Protein AF-A0A520J2P2-F1 (afdb_monomer)

Foldseek 3Di:
DDVVVVVVVVVVVLVVVLVVQLQDDPDGQDPVNCPPPHPVVVCSVPPRVVVSVVVVVVVVVQVVQLVVQCVVVVPNPDGPVVVVPVVVVVVVVVVCVVVVVPDDPPPD

Sequence (108 aa):
MTRTLKLTALVVLVVVLFGLSLGCGKVWVPLDAWFSGDPRWWIILELRLPRAVLGLALGATLGLSGAVLQGYLRNPLADPAVVGVSSVAALAAVAAIVFGLGSGPAIF

Solvent-accessible surface area (backbone atoms only — not comparable to full-atom values): 6339 Å² total; per-residue (Å²): 142,49,75,65,58,56,51,51,52,51,52,51,48,52,54,51,52,51,55,45,55,58,37,58,60,101,62,77,58,58,77,69,44,71,75,67,80,42,78,70,42,53,51,39,64,74,53,32,47,56,50,52,52,50,51,52,53,52,51,51,51,53,52,50,46,26,54,51,44,19,62,73,70,70,32,92,84,45,49,60,62,78,78,42,53,58,60,52,51,49,50,51,52,52,49,32,62,76,72,48,74,72,72,61,88,73,90,118

Mean predicted aligned error: 7.49 Å

Secondary structure (DSSP, 8-state):
--HHHHHHHHHHHHHHHHHHHHH-SSS---GGGGTTT-THHHHIIIIIHHHHHHHHHHHHHHHHHHHHHHHHHT-TT--GGGGTHHHHHHHHHHHHHHTTTT------

pLDDT: mean 86.11, std 11.45, range [45.19, 96.62]

Structure (mmCIF, N/CA/C/O backbone):
data_AF-A0A520J2P2-F1
#
_entry.id   AF-A0A520J2P2-F1
#
loop_
_atom_site.group_PDB
_atom_site.id
_atom_site.type_symbol
_atom_site.label_atom_id
_atom_site.label_alt_id
_atom_site.label_comp_id
_atom_site.label_asym_id
_atom_site.label_entity_id
_atom_site.label_seq_id
_atom_site.pdbx_PDB_ins_code
_atom_site.Cartn_x
_atom_site.Cartn_y
_atom_site.Cartn_z
_atom_site.occupancy
_atom_site.B_iso_or_equiv
_atom_site.auth_seq_id
_atom_site.auth_comp_id
_atom_site.auth_asym_id
_atom_site.auth_atom_id
_atom_site.pdbx_PDB_model_num
ATOM 1 N N . MET A 1 1 ? -30.035 -6.828 -4.581 1.00 55.44 1 MET A N 1
ATOM 2 C CA . MET A 1 1 ? -29.115 -6.548 -5.704 1.00 55.44 1 MET A CA 1
ATOM 3 C C . MET A 1 1 ? -28.007 -5.605 -5.254 1.00 55.44 1 MET A C 1
ATOM 5 O O . MET A 1 1 ? -28.223 -4.410 -5.166 1.00 55.44 1 MET A O 1
ATOM 9 N N . THR A 1 2 ? -26.819 -6.046 -4.865 1.00 68.88 2 THR A N 1
ATOM 10 C CA . THR A 1 2 ? -26.361 -7.343 -4.330 1.00 68.88 2 THR A CA 1
ATOM 11 C C . THR A 1 2 ? -24.949 -7.032 -3.826 1.00 68.88 2 THR A C 1
ATOM 13 O O . THR A 1 2 ? -24.144 -6.514 -4.591 1.00 68.88 2 THR A O 1
ATOM 16 N N . ARG A 1 3 ? -24.629 -7.248 -2.542 1.00 88.19 3 ARG A N 1
ATOM 17 C CA . ARG A 1 3 ? -23.289 -6.929 -1.992 1.00 88.19 3 ARG A CA 1
ATOM 18 C C . ARG A 1 3 ? -22.158 -7.528 -2.841 1.00 88.19 3 ARG A C 1
ATOM 20 O O . ARG A 1 3 ? -21.143 -6.880 -3.058 1.00 88.19 3 ARG A O 1
ATOM 27 N N . THR A 1 4 ? -22.398 -8.711 -3.396 1.00 91.88 4 THR A N 1
ATOM 28 C CA . THR A 1 4 ? -21.525 -9.395 -4.354 1.00 91.88 4 THR A CA 1
ATOM 29 C C . THR A 1 4 ? -21.269 -8.595 -5.633 1.00 91.88 4 THR A C 1
ATOM 31 O O . THR A 1 4 ? -20.134 -8.564 -6.088 1.00 91.88 4 THR A O 1
ATOM 34 N N . LEU A 1 5 ? -22.258 -7.878 -6.180 1.00 94.12 5 LEU A N 1
ATOM 35 C CA . LEU A 1 5 ? -22.076 -7.012 -7.353 1.00 94.12 5 LEU A CA 1
ATOM 36 C C . LEU A 1 5 ? -21.145 -5.829 -7.046 1.00 94.12 5 LEU A C 1
ATOM 38 O O . LEU A 1 5 ? -20.277 -5.493 -7.840 1.00 94.12 5 LEU A O 1
ATOM 42 N N . LYS A 1 6 ? -21.290 -5.215 -5.865 1.00 93.75 6 LYS A N 1
ATOM 43 C CA . LYS A 1 6 ? -20.416 -4.107 -5.443 1.00 93.75 6 LYS A CA 1
ATOM 44 C C . LYS A 1 6 ? -18.979 -4.577 -5.218 1.00 93.75 6 LYS A C 1
ATOM 46 O O . LYS A 1 6 ? -18.047 -3.910 -5.651 1.00 93.75 6 LYS A O 1
ATOM 51 N N . LEU A 1 7 ? -18.805 -5.728 -4.566 1.00 93.38 7 LEU A N 1
ATOM 52 C CA . LEU A 1 7 ? -17.483 -6.310 -4.321 1.00 93.38 7 LEU A CA 1
ATOM 53 C C . LEU A 1 7 ? -16.799 -6.728 -5.622 1.00 93.38 7 LEU A C 1
ATOM 55 O O . LEU A 1 7 ? -15.640 -6.396 -5.828 1.00 93.38 7 LEU A O 1
ATOM 59 N N . THR A 1 8 ? -17.521 -7.400 -6.519 1.00 95.00 8 THR A N 1
ATOM 60 C CA . THR A 1 8 ? -16.982 -7.770 -7.836 1.00 95.00 8 THR A CA 1
ATOM 61 C C . THR A 1 8 ? -16.607 -6.535 -8.650 1.00 95.00 8 THR A C 1
ATOM 63 O O . THR A 1 8 ? -15.507 -6.497 -9.190 1.00 95.00 8 THR A O 1
ATOM 66 N N . ALA A 1 9 ? -17.438 -5.488 -8.662 1.00 96.12 9 ALA A N 1
ATOM 67 C CA . ALA A 1 9 ? -17.106 -4.226 -9.322 1.00 96.12 9 ALA A CA 1
ATOM 68 C C . ALA A 1 9 ? -15.840 -3.564 -8.745 1.00 96.12 9 ALA A C 1
ATOM 70 O O . ALA A 1 9 ? -14.988 -3.118 -9.508 1.00 96.12 9 ALA A O 1
ATOM 71 N N . LEU A 1 10 ? -15.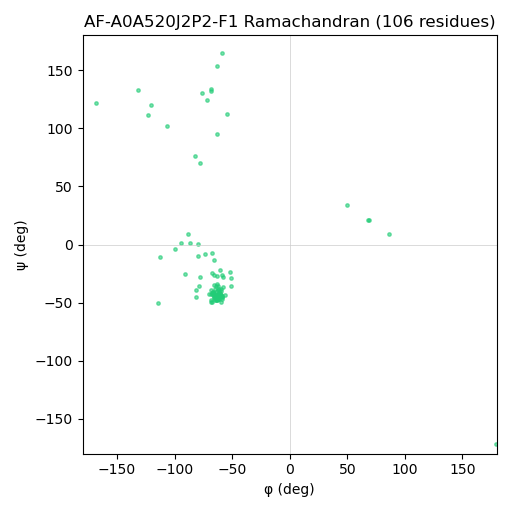680 -3.537 -7.416 1.00 94.50 10 LEU A N 1
ATOM 72 C CA . LEU A 1 10 ? -14.478 -3.011 -6.755 1.00 94.50 10 LEU A CA 1
ATOM 73 C C . LEU A 1 10 ? -13.226 -3.826 -7.092 1.00 94.50 10 LEU A C 1
ATOM 75 O O . LEU A 1 10 ? -12.188 -3.245 -7.390 1.00 94.50 10 LEU A O 1
ATOM 79 N N . VAL A 1 11 ? -13.319 -5.157 -7.084 1.00 95.06 11 VAL A N 1
ATOM 80 C CA . VAL A 1 11 ? -12.195 -6.034 -7.451 1.00 95.06 11 VAL A CA 1
ATOM 81 C C . VAL A 1 11 ? -11.797 -5.815 -8.908 1.00 95.06 11 VAL A C 1
ATOM 83 O O . VAL A 1 11 ? -10.616 -5.635 -9.195 1.00 95.06 11 VAL A O 1
ATOM 86 N N . VAL A 1 12 ? -12.770 -5.763 -9.822 1.00 96.62 12 VAL A N 1
ATOM 87 C CA . VAL A 1 12 ? -12.516 -5.468 -11.240 1.00 96.62 12 VAL A CA 1
ATOM 88 C C . VAL A 1 12 ? -11.855 -4.100 -11.392 1.00 96.62 12 VAL A C 1
ATOM 90 O O . VAL A 1 12 ? -10.859 -3.983 -12.100 1.00 96.62 12 VAL A O 1
ATOM 93 N N . LEU A 1 13 ? -12.348 -3.081 -10.685 1.00 96.06 13 LEU A N 1
ATOM 94 C CA . LEU A 1 13 ? -11.754 -1.748 -10.701 1.00 96.06 13 LEU A CA 1
ATOM 95 C C . LEU A 1 13 ? -10.294 -1.772 -10.226 1.00 96.06 13 LEU A C 1
ATOM 97 O O . LEU A 1 13 ? -9.439 -1.183 -10.881 1.00 96.06 13 LEU A O 1
ATOM 101 N N . VAL A 1 14 ? -9.987 -2.480 -9.136 1.00 95.25 14 VAL A N 1
ATOM 102 C CA . VAL A 1 14 ? -8.612 -2.625 -8.629 1.00 95.25 14 VAL A CA 1
ATOM 103 C C . VAL A 1 14 ? -7.707 -3.293 -9.665 1.00 95.25 14 VAL A C 1
ATOM 105 O O . VAL A 1 14 ? -6.608 -2.799 -9.911 1.00 95.25 14 VAL A O 1
ATOM 108 N N . VAL A 1 15 ? -8.166 -4.366 -10.315 1.00 95.06 15 VAL A N 1
ATOM 109 C CA . VAL A 1 15 ? -7.397 -5.066 -11.360 1.00 95.06 15 VAL A CA 1
ATOM 110 C C . VAL A 1 15 ? -7.135 -4.154 -12.561 1.00 95.06 15 VAL A C 1
ATOM 112 O O . VAL A 1 15 ? -6.007 -4.090 -13.051 1.00 95.06 15 VAL A O 1
ATOM 115 N N . VAL A 1 16 ? -8.145 -3.402 -13.005 1.00 94.81 16 VAL A N 1
ATOM 116 C CA . VAL A 1 16 ? -8.009 -2.443 -14.112 1.00 94.81 16 VAL A CA 1
ATOM 117 C C . VAL A 1 16 ? -7.021 -1.334 -13.753 1.00 94.81 16 VAL A C 1
ATOM 119 O O . VAL A 1 16 ? -6.115 -1.050 -14.534 1.00 94.81 16 VAL A O 1
ATOM 122 N N . LEU A 1 17 ? -7.143 -0.733 -12.567 1.00 94.06 17 LEU A N 1
ATOM 123 C CA . LEU A 1 17 ? -6.237 0.323 -12.110 1.00 94.06 17 LEU A CA 1
ATOM 124 C C . LEU A 1 17 ? -4.804 -0.185 -11.927 1.00 94.06 17 LEU A C 1
ATOM 126 O O . LEU A 1 17 ? -3.862 0.536 -12.248 1.00 94.06 17 LEU A O 1
ATOM 130 N N . PHE A 1 18 ? -4.625 -1.425 -11.469 1.00 92.94 18 PHE A N 1
ATOM 131 C CA . PHE A 1 18 ? -3.310 -2.053 -11.379 1.00 92.94 18 PHE A CA 1
ATOM 132 C C . PHE A 1 18 ? -2.685 -2.242 -12.766 1.00 92.94 18 PHE A C 1
ATOM 134 O O . PHE A 1 18 ? -1.550 -1.821 -12.985 1.00 92.94 18 PHE A O 1
ATOM 141 N N . GLY A 1 19 ? -3.438 -2.782 -13.731 1.00 89.88 19 GLY A N 1
ATOM 142 C CA . GLY A 1 19 ? -2.977 -2.914 -15.117 1.00 89.88 19 GLY A CA 1
ATOM 143 C C . GLY A 1 19 ? -2.633 -1.561 -15.752 1.00 89.88 19 GLY A C 1
ATOM 144 O O . GLY A 1 19 ? -1.565 -1.402 -16.348 1.00 89.88 19 GLY A O 1
ATOM 145 N N . LEU A 1 20 ? -3.481 -0.549 -15.544 1.00 89.25 20 LEU A N 1
ATOM 146 C CA . LEU A 1 20 ? -3.212 0.824 -15.978 1.00 89.25 20 LEU A CA 1
ATOM 147 C C . LEU A 1 20 ? -1.970 1.409 -15.300 1.00 89.25 20 LEU A C 1
ATOM 149 O O . LEU A 1 20 ? -1.186 2.070 -15.971 1.00 89.25 20 LEU A O 1
ATOM 153 N N . SER A 1 21 ? -1.736 1.141 -14.014 1.00 89.00 21 SER A N 1
ATOM 154 C CA . SER A 1 21 ? -0.533 1.596 -13.304 1.00 89.00 21 SER A CA 1
ATOM 155 C C . SER A 1 21 ? 0.757 1.004 -13.879 1.00 89.00 21 SER A C 1
ATOM 157 O O . SER A 1 21 ? 1.814 1.624 -13.750 1.00 89.00 21 SER A O 1
ATOM 159 N N . LEU A 1 22 ? 0.701 -0.180 -14.495 1.00 86.25 22 LEU A N 1
ATOM 160 C CA . LEU A 1 22 ? 1.854 -0.781 -15.168 1.00 86.25 22 LEU A CA 1
ATOM 161 C C . LEU A 1 22 ? 2.091 -0.159 -16.553 1.00 86.25 22 LEU A C 1
ATOM 163 O O . LEU A 1 22 ? 3.244 0.033 -16.945 1.00 86.25 22 LEU A O 1
ATOM 167 N N . GLY A 1 23 ? 1.028 0.206 -17.276 1.00 80.19 23 GLY A N 1
ATOM 168 C CA . GLY A 1 23 ? 1.111 0.825 -18.607 1.00 80.19 23 GLY A CA 1
ATOM 169 C C . GLY A 1 23 ? 1.387 2.337 -18.598 1.00 80.19 23 GLY A C 1
ATOM 170 O O . GLY A 1 23 ? 2.197 2.825 -19.394 1.00 80.19 23 GLY A O 1
ATOM 171 N N . CYS A 1 24 ? 0.785 3.079 -17.667 1.00 79.69 24 CYS A N 1
ATOM 172 C CA . CYS A 1 24 ? 0.908 4.533 -17.554 1.00 79.69 24 CYS A CA 1
ATOM 173 C C . CYS A 1 24 ? 2.249 4.958 -16.944 1.00 79.69 24 CYS A C 1
ATOM 175 O O . CYS A 1 24 ? 2.652 4.512 -15.872 1.00 79.69 24 CYS A O 1
ATOM 177 N N . GLY A 1 25 ? 2.928 5.894 -17.603 1.00 76.12 25 GLY A N 1
ATOM 178 C CA . GLY A 1 25 ? 4.138 6.523 -17.086 1.00 76.12 25 GLY A CA 1
ATOM 179 C C . GLY A 1 25 ? 4.714 7.537 -18.068 1.00 76.12 25 GLY A C 1
ATOM 180 O O . GLY A 1 25 ? 4.113 7.824 -19.100 1.00 76.12 25 GLY A O 1
ATOM 181 N N . LYS A 1 26 ? 5.913 8.057 -17.773 1.00 75.88 26 LYS A N 1
ATOM 182 C CA . LYS A 1 26 ? 6.615 9.023 -18.646 1.00 75.88 26 LYS A CA 1
ATOM 183 C C . LYS A 1 26 ? 6.870 8.479 -20.059 1.00 75.88 26 LYS A C 1
ATOM 185 O O . LYS A 1 26 ? 6.985 9.243 -21.008 1.00 75.88 26 LYS A O 1
ATOM 190 N N . VAL A 1 27 ? 6.989 7.158 -20.176 1.00 77.56 27 VAL A N 1
ATOM 191 C CA . VAL A 1 27 ? 7.103 6.428 -21.440 1.00 77.56 27 VAL A CA 1
ATOM 192 C C . VAL A 1 27 ? 5.928 5.466 -21.505 1.00 77.56 27 VAL A C 1
ATOM 194 O O . VAL A 1 27 ? 5.776 4.622 -20.618 1.00 77.56 27 VAL A O 1
ATOM 197 N N . TRP A 1 28 ? 5.094 5.607 -22.528 1.00 74.88 28 TRP A N 1
ATOM 198 C CA . TRP A 1 28 ? 4.036 4.644 -22.807 1.00 74.88 28 TRP A CA 1
ATOM 199 C C . TRP A 1 28 ? 4.670 3.366 -23.347 1.00 74.88 28 TRP A C 1
ATOM 201 O O . TRP A 1 28 ? 5.434 3.414 -24.310 1.00 74.88 28 TRP A O 1
ATOM 211 N N . VAL A 1 29 ? 4.386 2.237 -22.698 1.00 72.12 29 VAL A N 1
ATOM 212 C CA . VAL A 1 29 ? 4.865 0.925 -23.140 1.00 72.12 29 VAL A CA 1
ATOM 213 C C . VAL A 1 29 ? 3.666 0.179 -23.729 1.00 72.12 29 VAL A C 1
ATOM 215 O O . VAL A 1 29 ? 2.819 -0.271 -22.953 1.00 72.12 29 VAL A O 1
ATOM 218 N N . PRO A 1 30 ? 3.536 0.102 -25.068 1.00 74.38 30 PRO A N 1
ATOM 219 C CA . PRO A 1 30 ? 2.452 -0.643 -25.703 1.00 74.38 30 PRO A CA 1
ATOM 220 C C . PRO A 1 30 ? 2.560 -2.134 -25.364 1.00 74.38 30 PRO A C 1
ATOM 222 O O . PRO A 1 30 ? 3.653 -2.629 -25.097 1.00 74.38 30 PRO A O 1
ATOM 225 N N . LEU A 1 31 ? 1.431 -2.849 -25.386 1.00 71.69 31 LEU A N 1
ATOM 226 C CA . LEU A 1 31 ? 1.358 -4.274 -25.025 1.00 71.69 31 LEU A CA 1
ATOM 227 C C . LEU A 1 31 ? 2.264 -5.155 -25.900 1.00 71.69 31 LEU A C 1
ATOM 229 O O . LEU A 1 31 ? 2.758 -6.175 -25.436 1.00 71.69 31 LEU A O 1
ATOM 233 N N . ASP A 1 32 ? 2.560 -4.721 -27.123 1.00 73.69 32 ASP A N 1
ATOM 234 C CA . ASP A 1 32 ? 3.470 -5.425 -28.032 1.00 73.69 32 ASP A CA 1
ATOM 235 C C . ASP A 1 32 ? 4.913 -5.442 -27.498 1.00 73.69 32 ASP A C 1
ATOM 237 O O . ASP A 1 32 ? 5.616 -6.447 -27.604 1.00 73.69 32 ASP A O 1
ATOM 241 N N . ALA A 1 33 ? 5.329 -4.361 -26.827 1.00 69.12 33 ALA A N 1
ATOM 242 C CA . ALA A 1 33 ? 6.657 -4.226 -26.228 1.00 69.12 33 ALA A CA 1
ATOM 243 C C . ALA A 1 33 ? 6.838 -5.065 -24.948 1.00 69.12 33 ALA A C 1
ATOM 245 O O . ALA A 1 33 ? 7.949 -5.162 -24.429 1.00 69.12 33 ALA A O 1
ATOM 246 N N . TRP A 1 34 ? 5.763 -5.675 -24.430 1.00 71.00 34 TRP A N 1
ATOM 247 C CA . TRP A 1 34 ? 5.833 -6.564 -23.266 1.00 71.00 34 TRP A CA 1
ATOM 248 C C . TRP A 1 34 ? 6.372 -7.948 -23.632 1.00 71.00 34 TRP A C 1
ATOM 250 O O . TRP A 1 34 ? 6.985 -8.608 -22.798 1.00 71.00 34 TRP A O 1
ATOM 260 N N . PHE A 1 35 ? 6.170 -8.377 -24.879 1.00 72.31 35 PHE A N 1
ATOM 261 C CA . PHE A 1 35 ? 6.530 -9.720 -25.341 1.00 72.31 35 PHE A CA 1
ATOM 262 C C . PHE A 1 35 ? 7.670 -9.720 -26.367 1.00 72.31 35 PHE A C 1
ATOM 264 O O . PHE A 1 35 ? 8.222 -10.776 -26.664 1.00 72.31 35 PHE A O 1
ATOM 271 N N . SER A 1 36 ? 8.058 -8.554 -26.891 1.00 72.81 36 SER A N 1
ATOM 272 C CA . SER A 1 36 ? 9.036 -8.432 -27.980 1.00 72.81 36 SER A CA 1
ATOM 273 C C . SER A 1 36 ? 10.506 -8.343 -27.537 1.00 72.81 36 SER A C 1
ATOM 275 O O . SER A 1 36 ? 11.361 -8.043 -28.366 1.00 72.81 36 SER A O 1
ATOM 277 N N . GLY A 1 37 ? 10.827 -8.558 -26.254 1.00 69.88 37 GLY A N 1
ATOM 278 C CA . GLY A 1 37 ? 12.205 -8.457 -25.741 1.00 69.88 37 GLY A CA 1
ATOM 279 C C . GLY A 1 37 ? 12.786 -7.033 -25.742 1.00 69.88 37 GLY A C 1
ATOM 280 O O . GLY A 1 37 ? 14.002 -6.861 -25.739 1.00 69.88 37 GLY A O 1
ATOM 281 N N . ASP A 1 38 ? 11.930 -6.007 -25.768 1.00 77.81 38 ASP A N 1
ATOM 282 C CA . ASP A 1 38 ? 12.329 -4.596 -25.753 1.00 77.81 38 ASP A CA 1
ATOM 283 C C . ASP A 1 38 ? 12.943 -4.229 -24.375 1.00 77.81 38 ASP A C 1
ATOM 285 O O . ASP A 1 38 ? 12.346 -4.558 -23.342 1.00 77.81 38 ASP A O 1
ATOM 289 N N . PRO A 1 39 ? 14.093 -3.521 -24.301 1.00 77.94 39 PRO A N 1
ATOM 290 C CA . PRO A 1 39 ? 14.701 -3.080 -23.035 1.00 77.94 39 PRO A CA 1
ATOM 291 C C . PRO A 1 39 ? 13.748 -2.330 -22.091 1.00 77.94 39 PRO A C 1
ATOM 293 O O . PRO A 1 39 ? 13.941 -2.310 -20.874 1.00 77.94 39 PRO A O 1
ATOM 296 N N . ARG A 1 40 ? 12.682 -1.729 -22.634 1.00 78.31 40 ARG A N 1
ATOM 297 C CA . ARG A 1 40 ? 11.625 -1.046 -21.869 1.00 78.31 40 ARG A CA 1
ATOM 298 C C . ARG A 1 40 ? 10.879 -1.963 -20.892 1.00 78.31 40 ARG A C 1
ATOM 300 O O . ARG A 1 40 ? 10.323 -1.455 -19.917 1.00 78.31 40 ARG A O 1
ATOM 307 N N . TRP A 1 41 ? 10.896 -3.278 -21.110 1.00 79.69 41 TRP A N 1
ATOM 308 C CA . TRP A 1 41 ? 10.323 -4.277 -20.204 1.00 79.69 41 TRP A CA 1
ATOM 309 C C . TRP A 1 41 ? 10.935 -4.219 -18.796 1.00 79.69 41 TRP A C 1
ATOM 311 O O . TRP A 1 41 ? 10.224 -4.343 -17.798 1.00 79.69 41 TRP A O 1
ATOM 321 N N . TRP A 1 42 ? 12.237 -3.934 -18.696 1.00 82.44 42 TRP A N 1
ATOM 322 C CA . TRP A 1 42 ? 12.947 -3.885 -17.415 1.00 82.44 42 TRP A CA 1
ATOM 323 C C . TRP A 1 42 ? 12.418 -2.777 -16.493 1.00 82.44 42 TRP A C 1
ATOM 325 O O . TRP A 1 42 ? 12.288 -2.962 -15.287 1.00 82.44 42 TRP A O 1
ATOM 335 N N . ILE A 1 43 ? 11.986 -1.651 -17.073 1.00 84.19 43 ILE A N 1
ATOM 336 C CA . ILE A 1 43 ? 11.356 -0.540 -16.340 1.00 84.19 43 ILE A CA 1
ATOM 337 C C . ILE A 1 43 ? 10.051 -0.998 -15.675 1.00 84.19 43 ILE A C 1
ATOM 339 O O . ILE A 1 43 ? 9.706 -0.540 -14.582 1.00 84.19 43 ILE A O 1
ATOM 343 N N . ILE A 1 44 ? 9.303 -1.892 -16.325 1.00 84.06 44 ILE A N 1
ATOM 344 C CA . ILE A 1 44 ? 8.076 -2.438 -15.748 1.00 84.06 44 ILE A CA 1
ATOM 345 C C . ILE A 1 44 ? 8.428 -3.320 -14.550 1.00 84.06 44 ILE A C 1
ATOM 347 O O . ILE A 1 44 ? 7.842 -3.125 -13.487 1.00 84.06 44 ILE A O 1
ATOM 351 N N . LEU A 1 45 ? 9.397 -4.228 -14.693 1.00 85.88 45 LEU A N 1
ATOM 352 C CA . LEU A 1 45 ? 9.767 -5.176 -13.638 1.00 85.88 45 LEU A CA 1
ATOM 353 C C . LEU A 1 45 ? 10.473 -4.540 -12.436 1.00 85.88 45 LEU A C 1
ATOM 355 O O . LEU A 1 45 ? 10.144 -4.889 -11.307 1.00 85.88 45 LEU A O 1
ATOM 359 N N . GLU A 1 46 ? 11.412 -3.619 -12.646 1.00 87.94 46 GLU A N 1
ATOM 360 C CA . GLU A 1 46 ? 12.227 -3.069 -11.552 1.00 87.94 46 GLU A CA 1
ATOM 361 C C . GLU A 1 46 ? 11.641 -1.810 -10.918 1.00 87.94 46 GLU A C 1
ATOM 363 O O . GLU A 1 46 ? 11.917 -1.519 -9.756 1.00 87.94 46 GLU A O 1
ATOM 368 N N . LEU A 1 47 ? 10.823 -1.051 -11.652 1.00 87.50 47 LEU A N 1
ATOM 369 C CA . LEU A 1 47 ? 10.326 0.236 -11.165 1.00 87.50 47 LEU A CA 1
ATOM 370 C C . LEU A 1 47 ? 8.815 0.238 -10.948 1.00 87.50 47 LEU A C 1
ATOM 372 O O . LEU A 1 47 ? 8.340 0.65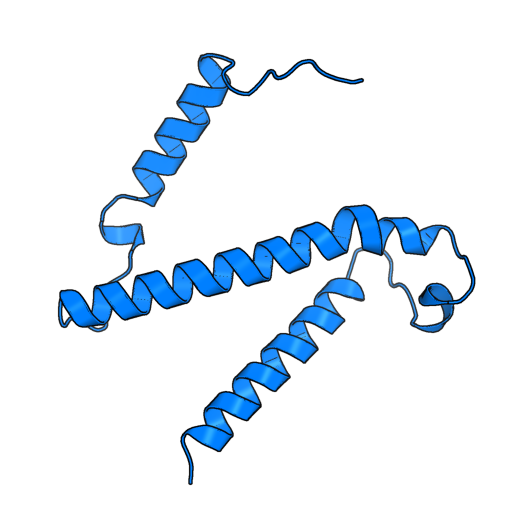0 -9.886 1.00 87.50 47 LEU A O 1
ATOM 376 N N . ARG A 1 48 ? 8.034 -0.195 -11.946 1.00 89.62 48 ARG A N 1
ATOM 377 C CA . ARG A 1 48 ? 6.567 -0.057 -11.897 1.00 89.62 48 ARG A CA 1
ATOM 378 C C . ARG A 1 48 ? 5.904 -1.149 -11.078 1.00 89.62 48 ARG A C 1
ATOM 380 O O . ARG A 1 48 ? 5.046 -0.833 -10.262 1.00 89.62 48 ARG A O 1
ATOM 387 N N . LEU A 1 49 ? 6.304 -2.402 -11.268 1.00 90.56 49 LEU A N 1
ATOM 388 C CA . LEU A 1 49 ? 5.726 -3.546 -10.574 1.00 90.56 49 LEU A CA 1
ATOM 389 C C . LEU A 1 49 ? 5.955 -3.468 -9.057 1.00 90.56 49 LEU A C 1
ATOM 391 O O . LEU A 1 49 ? 4.961 -3.551 -8.334 1.00 90.56 49 LEU A O 1
ATOM 395 N N . PRO A 1 50 ? 7.172 -3.194 -8.541 1.00 93.25 50 PRO A N 1
ATOM 396 C CA . PRO A 1 50 ? 7.387 -3.069 -7.101 1.00 93.25 50 PRO A CA 1
ATOM 397 C C . PRO A 1 50 ? 6.559 -1.926 -6.514 1.00 93.25 50 PRO A C 1
ATOM 399 O O . PRO A 1 50 ? 5.919 -2.080 -5.476 1.00 93.25 50 PRO A O 1
ATOM 402 N N . ARG A 1 51 ? 6.484 -0.792 -7.222 1.00 92.69 51 ARG A N 1
ATOM 403 C CA . ARG A 1 51 ? 5.693 0.368 -6.799 1.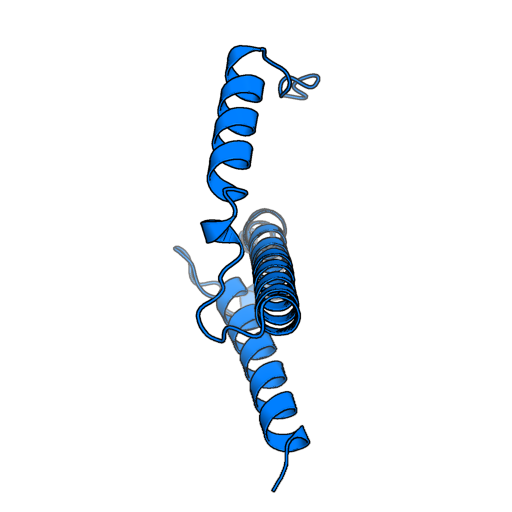00 92.69 51 ARG A CA 1
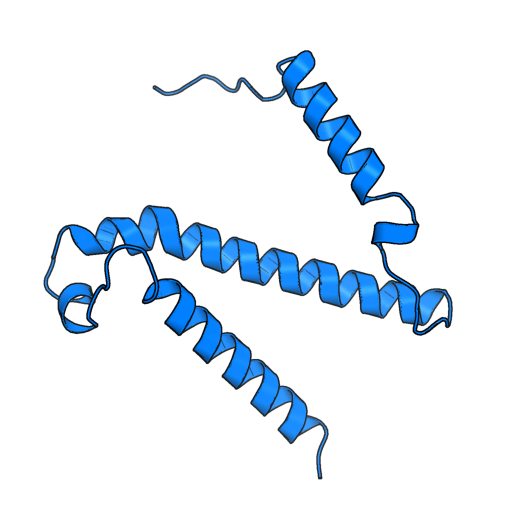ATOM 404 C C . ARG A 1 51 ? 4.186 0.099 -6.813 1.00 92.69 51 ARG A C 1
ATOM 406 O O . ARG A 1 51 ? 3.496 0.524 -5.890 1.00 92.69 51 ARG A O 1
ATOM 413 N N . ALA A 1 52 ? 3.672 -0.589 -7.829 1.00 93.94 52 ALA A N 1
ATOM 414 C CA . ALA A 1 52 ? 2.256 -0.932 -7.939 1.00 93.94 52 ALA A CA 1
ATOM 415 C C . ALA A 1 52 ? 1.842 -1.937 -6.853 1.00 93.94 52 ALA A C 1
ATOM 417 O O . ALA A 1 52 ? 0.796 -1.771 -6.225 1.00 93.94 52 ALA A O 1
ATOM 418 N N . VAL A 1 53 ? 2.690 -2.934 -6.581 1.00 95.50 53 VAL A N 1
ATOM 419 C CA . VAL A 1 53 ? 2.491 -3.901 -5.490 1.00 95.50 53 VAL A CA 1
ATOM 420 C C . VAL A 1 53 ? 2.508 -3.200 -4.132 1.00 95.50 53 VAL A C 1
ATOM 422 O O . VAL A 1 53 ? 1.604 -3.421 -3.327 1.00 95.50 53 VAL A O 1
ATOM 425 N N . LEU A 1 54 ? 3.471 -2.304 -3.891 1.00 95.75 54 LEU A N 1
ATOM 426 C CA . LEU A 1 54 ? 3.502 -1.487 -2.675 1.00 95.75 54 LEU A CA 1
ATOM 427 C C . LEU A 1 54 ? 2.241 -0.625 -2.540 1.00 95.75 54 LEU A C 1
ATOM 429 O O . LEU A 1 54 ? 1.658 -0.571 -1.462 1.00 95.75 54 LEU A O 1
ATOM 433 N N . GLY A 1 55 ? 1.782 0.004 -3.624 1.00 95.19 55 GLY A N 1
ATOM 434 C CA . GLY A 1 55 ? 0.548 0.790 -3.632 1.00 95.19 55 GLY A CA 1
ATOM 435 C C . GLY A 1 55 ? -0.685 -0.033 -3.248 1.00 95.19 55 GLY A C 1
ATOM 436 O O . GLY A 1 55 ? -1.478 0.411 -2.418 1.00 95.19 55 GLY A O 1
ATOM 437 N N . LEU A 1 56 ? 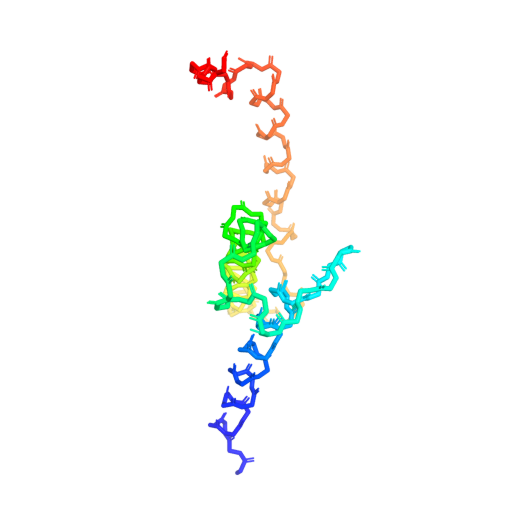-0.820 -1.251 -3.788 1.00 95.62 56 LEU A N 1
ATOM 438 C CA . LEU A 1 56 ? -1.893 -2.176 -3.407 1.00 95.62 56 LEU A CA 1
ATOM 439 C C . LEU A 1 56 ? -1.808 -2.577 -1.933 1.00 95.62 56 LEU A C 1
ATOM 441 O O . LEU A 1 56 ? -2.819 -2.533 -1.231 1.00 95.62 56 LEU A O 1
ATOM 445 N N . ALA A 1 57 ? -0.617 -2.947 -1.462 1.00 96.50 57 ALA A N 1
ATOM 446 C CA . ALA A 1 57 ? -0.408 -3.355 -0.079 1.00 96.50 57 ALA A CA 1
ATOM 447 C C . ALA A 1 57 ? -0.740 -2.218 0.900 1.00 96.50 57 ALA A C 1
ATOM 449 O O . ALA A 1 57 ? -1.483 -2.434 1.854 1.00 96.50 57 ALA A O 1
ATOM 450 N N . LEU A 1 58 ? -0.257 -1.001 0.631 1.00 95.00 58 LEU A N 1
ATOM 451 C CA . LEU A 1 58 ? -0.536 0.185 1.446 1.00 95.00 58 LEU A CA 1
ATOM 452 C C . LEU A 1 58 ? -2.023 0.559 1.427 1.00 95.00 58 LEU A C 1
ATOM 454 O O . LEU A 1 58 ? -2.600 0.851 2.471 1.00 95.00 58 LEU A O 1
ATOM 458 N N . GLY A 1 59 ? -2.674 0.519 0.261 1.00 94.38 59 GLY A N 1
ATOM 459 C CA . GLY A 1 59 ? -4.111 0.780 0.163 1.00 94.38 59 GLY A CA 1
ATOM 460 C C . GLY A 1 59 ? -4.941 -0.232 0.959 1.00 94.38 59 GLY A C 1
ATOM 461 O O . GLY A 1 59 ? -5.870 0.151 1.672 1.00 94.38 59 GLY A O 1
ATOM 462 N N . ALA A 1 60 ? -4.580 -1.517 0.891 1.00 95.00 60 ALA A N 1
ATOM 463 C CA . ALA A 1 60 ? -5.249 -2.576 1.639 1.00 95.00 60 ALA A CA 1
ATOM 464 C C . ALA A 1 60 ? -5.065 -2.419 3.157 1.00 95.00 60 ALA A C 1
ATOM 466 O O . ALA A 1 60 ? -6.042 -2.524 3.900 1.00 95.00 60 ALA A O 1
ATOM 467 N N . THR A 1 61 ? -3.848 -2.135 3.629 1.00 94.12 61 THR A N 1
ATOM 468 C CA . THR A 1 61 ? -3.582 -1.964 5.067 1.00 94.12 61 THR A CA 1
ATOM 469 C C . THR A 1 61 ? -4.267 -0.725 5.634 1.00 94.12 61 THR A C 1
ATOM 471 O O . THR A 1 61 ? -4.880 -0.818 6.698 1.00 94.12 61 THR A O 1
ATOM 474 N N . LEU A 1 62 ? -4.248 0.404 4.918 1.00 92.19 62 LEU A N 1
ATOM 475 C CA . LEU A 1 62 ? -4.955 1.623 5.326 1.00 92.19 62 LEU A CA 1
ATOM 476 C C . LEU A 1 62 ? -6.475 1.419 5.342 1.00 92.19 62 LEU A C 1
ATOM 478 O O . LEU A 1 62 ? -7.131 1.788 6.317 1.00 92.19 62 LEU A O 1
ATOM 482 N N . GLY A 1 63 ? -7.035 0.773 4.314 1.00 93.25 63 GLY A N 1
ATOM 483 C CA . GLY A 1 63 ? -8.467 0.469 4.250 1.00 93.25 63 GLY A CA 1
ATOM 484 C C . GLY A 1 63 ? -8.931 -0.454 5.381 1.00 93.25 63 GLY A C 1
ATOM 485 O O . GLY A 1 63 ? -9.954 -0.189 6.015 1.00 93.25 63 GLY A O 1
ATOM 486 N N . LEU A 1 64 ? -8.160 -1.505 5.682 1.00 94.62 64 LEU A N 1
ATOM 487 C CA . LEU A 1 64 ? -8.444 -2.412 6.800 1.00 94.62 64 LEU A CA 1
ATOM 488 C C . LEU A 1 64 ? -8.312 -1.706 8.151 1.00 94.62 64 LEU A C 1
ATOM 490 O O . LEU A 1 64 ? -9.190 -1.851 9.000 1.00 94.62 64 LEU A O 1
ATOM 494 N N . SER A 1 65 ? -7.250 -0.923 8.345 1.00 93.62 65 SER A N 1
ATOM 495 C CA . SER A 1 65 ? -7.029 -0.172 9.583 1.00 93.62 65 SER A CA 1
ATOM 496 C C . SER A 1 65 ? -8.165 0.821 9.853 1.00 93.62 65 SER A C 1
ATOM 498 O O . SER A 1 65 ? -8.696 0.849 10.964 1.00 93.62 65 SER A O 1
ATOM 500 N N . GLY A 1 66 ? -8.614 1.550 8.825 1.00 92.81 66 GLY A N 1
ATOM 501 C CA . GLY A 1 66 ? -9.783 2.429 8.903 1.00 92.81 66 GLY A CA 1
ATOM 502 C C . GLY A 1 66 ? -11.061 1.677 9.272 1.00 92.81 66 GLY A C 1
ATOM 503 O O . GLY A 1 66 ? -11.738 2.059 10.223 1.00 92.81 66 GLY A O 1
ATOM 504 N N . ALA A 1 67 ? -11.361 0.565 8.595 1.00 94.12 67 ALA A N 1
ATOM 505 C CA . ALA A 1 67 ? -12.549 -0.241 8.888 1.00 94.12 67 ALA A CA 1
ATOM 506 C C . ALA A 1 67 ? -12.556 -0.791 10.329 1.00 94.12 67 ALA A C 1
ATOM 508 O O . ALA A 1 67 ? -13.588 -0.759 11.004 1.00 94.12 67 ALA A O 1
ATOM 509 N N . VAL A 1 68 ? -11.403 -1.262 10.818 1.00 94.44 68 VAL A N 1
ATOM 510 C CA . VAL A 1 68 ? -11.243 -1.747 12.197 1.00 94.44 68 VAL A CA 1
ATOM 511 C C . VAL A 1 68 ? -11.448 -0.612 13.195 1.00 94.44 68 VAL A C 1
ATOM 513 O O . VAL A 1 68 ? -12.208 -0.775 14.150 1.00 94.44 68 VAL A O 1
ATOM 516 N N . LEU A 1 69 ? -10.819 0.546 12.975 1.00 94.06 69 LEU A N 1
ATOM 517 C CA . LEU A 1 69 ? -10.917 1.675 13.898 1.00 94.06 69 LEU A CA 1
ATOM 518 C C . LEU A 1 69 ? -12.333 2.263 13.940 1.00 94.06 69 LEU A C 1
ATOM 520 O O . LEU A 1 69 ? -12.847 2.544 15.023 1.00 94.06 69 LEU A O 1
ATOM 524 N N . GLN A 1 70 ? -12.989 2.385 12.784 1.00 95.50 70 GLN A N 1
ATOM 525 C CA . GLN A 1 70 ? -14.391 2.800 12.688 1.00 95.50 70 GLN A CA 1
ATOM 526 C C . GLN A 1 70 ? -15.315 1.838 13.445 1.00 95.50 70 GLN A C 1
ATOM 528 O O . GLN A 1 70 ? -16.225 2.288 14.143 1.00 95.50 70 GLN A O 1
ATOM 533 N N . GLY A 1 71 ? -15.063 0.525 13.364 1.00 94.31 71 GLY A N 1
ATOM 534 C CA . GLY A 1 71 ? -15.801 -0.490 14.120 1.00 94.31 71 GLY A CA 1
ATOM 535 C C . GLY A 1 71 ? -15.547 -0.434 15.630 1.00 94.31 71 GLY A C 1
ATOM 536 O O . GLY A 1 71 ? -16.495 -0.516 16.413 1.00 94.31 71 GLY A O 1
ATOM 537 N N . TYR A 1 72 ? -14.291 -0.249 16.041 1.00 94.31 72 TYR A N 1
ATOM 538 C CA . TYR A 1 72 ? -13.889 -0.181 17.449 1.00 94.31 72 TYR A CA 1
ATOM 539 C C . TYR A 1 72 ? -14.437 1.068 18.147 1.00 94.31 72 TYR A C 1
ATOM 541 O O . TYR A 1 72 ? -15.063 0.970 19.201 1.00 94.31 72 TYR A O 1
ATOM 549 N N . LEU A 1 73 ? -14.258 2.240 17.531 1.00 93.56 73 LEU A N 1
ATOM 550 C CA . LEU A 1 73 ? -14.720 3.517 18.080 1.00 93.56 73 LEU A CA 1
ATOM 551 C C . LEU A 1 73 ? -16.212 3.766 17.844 1.00 93.56 73 LEU A C 1
ATOM 553 O O . LEU A 1 73 ? -16.758 4.724 18.389 1.00 93.56 73 LEU A O 1
ATOM 557 N N . ARG A 1 74 ? -16.868 2.939 17.015 1.00 94.75 74 ARG A N 1
ATOM 558 C CA . ARG A 1 74 ? -18.247 3.148 16.540 1.00 94.75 74 ARG A CA 1
ATOM 559 C C . ARG A 1 74 ? -18.459 4.564 15.993 1.00 94.75 74 ARG A C 1
ATOM 561 O O . ARG A 1 74 ? -19.536 5.140 16.126 1.00 94.75 74 ARG A O 1
ATOM 568 N N . ASN A 1 75 ? -17.413 5.117 15.382 1.00 93.81 75 ASN A N 1
ATOM 569 C CA . ASN A 1 75 ? -17.392 6.459 14.829 1.00 93.81 75 ASN A CA 1
ATOM 570 C C . ASN A 1 75 ? -17.033 6.367 13.339 1.00 93.81 75 ASN A C 1
ATOM 572 O O . ASN A 1 75 ? -15.888 6.038 13.021 1.00 93.81 75 ASN A O 1
ATOM 576 N N . PRO A 1 76 ? -17.971 6.667 12.419 1.00 89.00 76 PRO A N 1
ATOM 577 C CA . PRO A 1 76 ? -17.720 6.577 10.981 1.00 89.00 76 PRO A CA 1
ATOM 578 C C . PRO A 1 76 ? -16.673 7.583 10.477 1.00 89.00 76 PRO A C 1
ATOM 580 O O . PRO A 1 76 ? -16.190 7.436 9.361 1.00 89.00 76 PRO A O 1
ATOM 5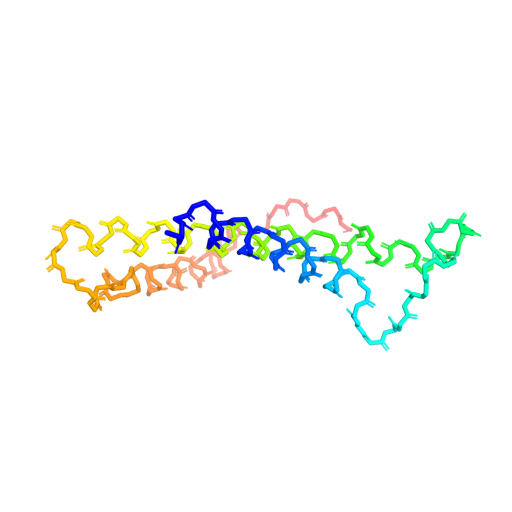83 N N . LEU A 1 77 ? -16.309 8.584 11.285 1.00 88.94 77 LEU A N 1
ATOM 584 C CA . LEU A 1 77 ? -15.274 9.573 10.972 1.00 88.94 77 LEU A CA 1
ATOM 585 C C . LEU A 1 77 ? -13.891 9.196 11.525 1.00 88.94 77 LEU A C 1
ATOM 587 O O . LEU A 1 77 ? -12.949 9.972 11.385 1.00 88.94 77 LEU A O 1
ATOM 591 N N . ALA A 1 78 ? -13.759 8.044 12.189 1.00 89.69 78 ALA A N 1
ATOM 592 C CA . ALA A 1 78 ? -12.475 7.600 12.709 1.00 89.69 78 ALA A CA 1
ATOM 593 C C . ALA A 1 78 ? -11.506 7.236 11.573 1.00 89.69 78 ALA A C 1
ATOM 595 O O . ALA A 1 78 ? -11.851 6.476 10.665 1.00 89.69 78 ALA A O 1
ATOM 596 N N . ASP A 1 79 ? -10.279 7.743 11.676 1.00 89.75 79 ASP A N 1
ATOM 597 C CA . ASP A 1 79 ? -9.175 7.487 10.751 1.00 89.75 79 ASP A CA 1
ATOM 598 C C . ASP A 1 79 ? -7.907 7.125 11.549 1.00 89.75 79 ASP A C 1
ATOM 600 O O . ASP A 1 79 ? -7.596 7.816 12.527 1.00 89.75 79 ASP A O 1
ATOM 604 N N . PRO A 1 80 ? -7.167 6.057 11.189 1.00 84.00 80 PRO A N 1
ATOM 605 C CA . PRO A 1 80 ? -5.920 5.674 11.852 1.00 84.00 80 PRO A CA 1
ATOM 606 C C . PRO A 1 80 ? -4.892 6.798 12.002 1.00 84.00 80 PRO A C 1
ATOM 608 O O . PRO A 1 80 ? -4.132 6.785 12.975 1.00 84.00 80 PRO A O 1
ATOM 611 N N . ALA A 1 81 ? -4.872 7.794 11.110 1.00 84.50 81 ALA A N 1
ATOM 612 C CA . ALA A 1 81 ? -3.943 8.915 11.241 1.00 84.50 81 ALA A CA 1
ATOM 613 C C . ALA A 1 81 ? -4.221 9.791 12.482 1.00 84.50 81 ALA A C 1
ATOM 615 O O . ALA A 1 81 ? -3.287 10.378 13.032 1.00 84.50 81 ALA A O 1
ATOM 616 N N . VAL A 1 82 ? -5.465 9.831 12.982 1.00 83.50 82 VAL A N 1
ATOM 617 C CA . VAL A 1 82 ? -5.870 10.644 14.149 1.00 83.50 82 VAL A CA 1
ATOM 618 C C . VAL A 1 82 ? -5.241 10.140 15.453 1.00 83.50 82 VAL A C 1
ATOM 620 O O . VAL A 1 82 ? -5.031 10.914 16.382 1.00 83.50 82 VAL A O 1
ATOM 623 N N . VAL A 1 83 ? -4.871 8.858 15.521 1.00 85.00 83 VAL A N 1
ATOM 624 C CA . VAL A 1 83 ? -4.261 8.237 16.713 1.00 85.00 83 VAL A CA 1
ATOM 625 C C . VAL A 1 83 ? -2.755 8.555 16.822 1.00 85.00 83 VAL A C 1
ATOM 627 O O . VAL A 1 83 ? -2.086 8.132 17.760 1.00 85.00 83 VAL A O 1
ATOM 630 N N . GLY A 1 84 ? -2.194 9.326 15.881 1.00 86.50 84 GLY A N 1
ATOM 631 C CA . GLY A 1 84 ? -0.791 9.759 15.911 1.00 86.50 84 GLY A CA 1
ATOM 632 C C . GLY A 1 84 ? 0.198 8.772 15.283 1.00 86.50 84 GLY A C 1
ATOM 633 O O . GLY A 1 84 ? 1.408 8.992 15.356 1.00 86.50 84 GLY A O 1
ATOM 634 N N . VAL A 1 85 ? -0.293 7.718 14.617 1.00 89.94 85 VAL A N 1
ATOM 635 C CA . VAL A 1 85 ? 0.536 6.708 13.930 1.00 89.94 85 VA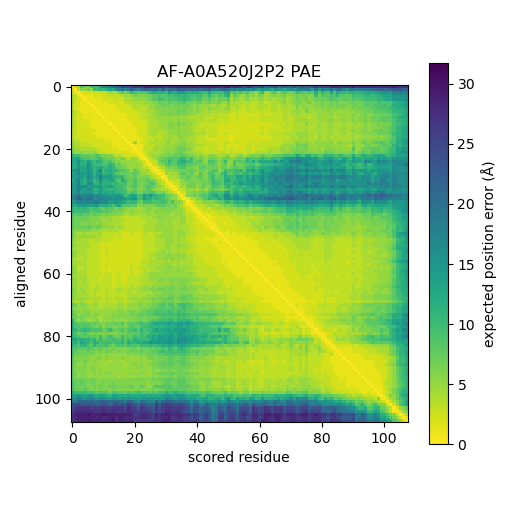L A CA 1
ATOM 636 C C . VAL A 1 85 ? 1.463 7.357 12.895 1.00 89.94 85 VAL A C 1
ATOM 638 O O . VAL A 1 85 ? 2.654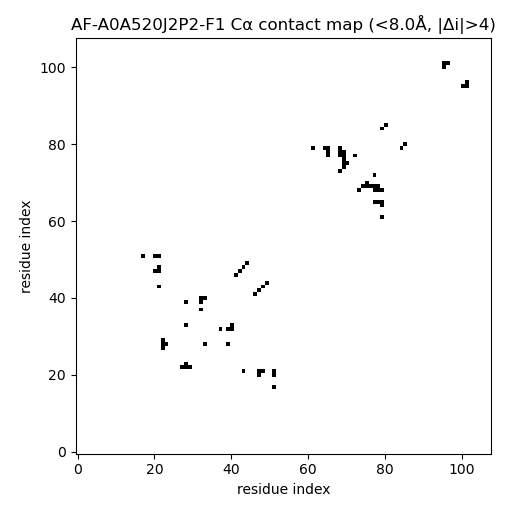 7.050 12.853 1.00 89.94 85 VAL A O 1
ATOM 641 N N . SER A 1 86 ? 0.954 8.314 12.112 1.00 90.62 86 SER A N 1
ATOM 642 C CA . SER A 1 86 ? 1.739 9.036 11.100 1.00 90.62 86 SER A CA 1
ATOM 643 C C . SER A 1 86 ? 2.852 9.889 11.715 1.00 90.62 86 SER A C 1
ATOM 645 O O . SER A 1 86 ? 3.960 9.932 11.184 1.00 90.62 86 SER A O 1
ATOM 647 N N . SER A 1 87 ? 2.587 10.532 12.855 1.00 93.31 87 SER A N 1
ATOM 648 C CA . SER A 1 87 ? 3.569 11.369 13.555 1.00 93.31 87 SER A CA 1
ATOM 649 C C . SER A 1 87 ? 4.722 10.535 14.109 1.00 93.31 87 SER A C 1
ATOM 651 O O . SER A 1 87 ? 5.884 10.911 13.960 1.00 93.31 87 SER A O 1
ATOM 653 N N . VAL A 1 88 ? 4.418 9.374 14.698 1.00 92.75 88 VAL A N 1
ATOM 654 C CA . VAL A 1 88 ? 5.447 8.452 15.204 1.00 92.75 88 VAL A CA 1
ATOM 655 C C . VAL A 1 88 ? 6.235 7.823 14.054 1.00 92.75 88 VAL A C 1
ATOM 657 O O . VAL A 1 88 ? 7.454 7.718 14.153 1.00 92.75 88 VAL A O 1
ATOM 660 N N . ALA A 1 89 ? 5.585 7.470 12.939 1.00 92.94 89 ALA A N 1
ATOM 661 C CA . ALA A 1 89 ? 6.276 6.971 11.749 1.00 92.94 89 ALA A CA 1
ATOM 662 C C . ALA A 1 89 ? 7.252 8.010 11.168 1.00 92.94 89 ALA A C 1
ATOM 664 O O . ALA A 1 89 ? 8.388 7.669 10.840 1.00 92.94 89 ALA A O 1
ATOM 665 N N . ALA A 1 90 ? 6.847 9.283 11.095 1.00 94.25 90 ALA A N 1
ATOM 666 C CA . ALA A 1 90 ? 7.717 10.371 10.651 1.00 94.25 90 ALA A CA 1
ATOM 667 C C . ALA A 1 90 ? 8.897 10.592 11.610 1.00 94.25 90 ALA A C 1
ATOM 669 O O . ALA A 1 90 ? 10.039 10.701 11.163 1.00 94.25 90 ALA A O 1
ATOM 670 N N . LEU A 1 91 ? 8.644 10.594 12.923 1.00 95.06 91 LEU A N 1
ATOM 671 C CA . LEU A 1 91 ? 9.695 10.688 13.938 1.00 95.06 91 LEU A CA 1
ATOM 672 C C . LEU A 1 91 ? 10.697 9.532 13.815 1.00 95.06 91 LEU A C 1
ATOM 674 O O . LEU A 1 91 ? 11.903 9.767 13.812 1.00 95.06 91 LEU A O 1
ATOM 678 N N . ALA A 1 92 ? 10.205 8.300 13.673 1.00 93.81 92 ALA A N 1
ATOM 679 C CA . ALA A 1 92 ? 11.038 7.114 13.509 1.00 93.81 92 ALA A CA 1
ATOM 680 C C . ALA A 1 92 ? 11.862 7.165 12.214 1.00 93.81 92 ALA A C 1
ATOM 682 O O . ALA A 1 92 ? 13.041 6.820 12.235 1.00 93.81 92 ALA A O 1
ATOM 683 N N . ALA A 1 93 ? 11.282 7.642 11.107 1.00 93.62 93 ALA A N 1
ATOM 684 C CA . ALA A 1 93 ? 11.998 7.819 9.846 1.00 93.62 93 ALA A CA 1
ATOM 685 C C . ALA A 1 93 ? 13.140 8.838 9.979 1.00 93.62 93 ALA A C 1
ATOM 687 O O . ALA A 1 93 ? 14.269 8.550 9.584 1.00 93.62 93 ALA A O 1
ATOM 688 N N . VAL A 1 94 ? 12.880 9.999 10.589 1.00 94.62 94 VAL A N 1
ATOM 689 C CA . VAL A 1 94 ? 13.916 11.014 10.842 1.00 94.62 94 VAL A CA 1
ATOM 690 C C . VAL A 1 94 ? 14.993 10.473 11.779 1.00 94.62 94 VAL A C 1
ATOM 692 O O . VAL A 1 94 ? 16.177 10.625 11.490 1.00 94.62 94 VAL A O 1
ATOM 695 N N . ALA A 1 95 ? 14.608 9.795 12.862 1.00 94.25 95 ALA A N 1
ATOM 696 C CA . ALA A 1 95 ? 15.554 9.166 13.776 1.00 94.25 95 ALA A CA 1
ATOM 697 C C . ALA A 1 95 ? 16.432 8.131 13.053 1.00 94.25 95 ALA A C 1
ATOM 699 O O . ALA A 1 95 ? 17.648 8.146 13.214 1.00 94.25 95 ALA A O 1
ATOM 700 N N . ALA A 1 96 ? 15.852 7.280 12.202 1.00 93.19 96 ALA A N 1
ATOM 701 C CA . ALA A 1 96 ? 16.606 6.294 11.432 1.00 93.19 96 ALA A CA 1
ATOM 702 C C . ALA A 1 96 ? 17.628 6.935 10.481 1.00 93.19 96 ALA A C 1
ATOM 704 O O . ALA A 1 96 ? 18.741 6.426 10.357 1.00 93.19 96 ALA A O 1
ATOM 705 N N . ILE A 1 97 ? 17.277 8.060 9.850 1.00 91.31 97 ILE A N 1
ATOM 706 C CA . ILE A 1 97 ? 18.189 8.824 8.986 1.00 91.31 97 ILE A CA 1
ATOM 707 C C . ILE A 1 97 ? 19.309 9.461 9.822 1.00 91.31 97 ILE A C 1
ATOM 709 O O . ILE A 1 97 ? 20.480 9.301 9.490 1.00 91.31 97 ILE A O 1
ATOM 713 N N . VAL A 1 98 ? 18.970 10.143 10.920 1.00 93.50 98 VAL A N 1
ATOM 714 C CA . VAL A 1 98 ? 19.940 10.867 11.763 1.00 93.50 98 VAL A CA 1
ATOM 715 C C . VAL A 1 98 ? 20.914 9.919 12.461 1.00 93.50 98 VAL A C 1
ATOM 717 O O . VAL A 1 98 ? 22.107 10.204 12.523 1.00 93.50 98 VAL A O 1
ATOM 720 N N . PHE A 1 99 ? 20.428 8.784 12.964 1.00 92.56 99 PHE A N 1
ATOM 721 C CA . PHE A 1 99 ? 21.257 7.784 13.640 1.00 92.56 99 PHE A CA 1
ATOM 722 C C . PHE A 1 99 ? 21.899 6.769 12.680 1.00 92.56 99 PHE A C 1
ATOM 724 O O . PHE A 1 99 ? 22.596 5.868 13.137 1.00 92.56 99 PHE A O 1
ATOM 731 N N . GLY A 1 100 ? 21.676 6.887 11.366 1.00 85.94 100 GLY A N 1
ATOM 732 C CA . GLY A 1 100 ? 22.288 6.002 10.369 1.00 85.94 100 GLY A CA 1
ATOM 733 C C . GLY A 1 100 ? 21.786 4.553 10.407 1.00 85.94 100 GLY A C 1
ATOM 734 O O . GLY A 1 100 ? 22.439 3.662 9.878 1.00 85.94 100 GLY A O 1
ATOM 735 N N . LEU A 1 101 ? 20.605 4.292 10.977 1.00 83.75 101 LEU A N 1
ATOM 736 C CA . LEU A 1 101 ? 20.027 2.941 11.089 1.00 83.75 101 LEU A CA 1
ATOM 737 C C . LEU A 1 101 ? 19.635 2.328 9.727 1.00 83.75 101 LEU A C 1
ATOM 739 O O . LEU A 1 101 ? 19.260 1.160 9.662 1.00 83.75 101 LEU A O 1
ATOM 743 N N . GLY A 1 102 ? 19.716 3.109 8.644 1.00 69.94 102 GLY A N 1
ATOM 744 C CA . GLY A 1 102 ? 19.449 2.687 7.266 1.00 69.94 102 GLY A CA 1
ATOM 745 C C . GLY A 1 102 ? 20.686 2.360 6.424 1.00 69.94 102 GLY A C 1
ATOM 746 O O . GLY A 1 102 ? 20.522 1.921 5.286 1.00 69.94 102 GLY A O 1
ATOM 747 N N . SER A 1 103 ? 21.911 2.549 6.931 1.00 66.19 103 SER A N 1
ATOM 748 C CA . SER A 1 103 ? 23.122 2.152 6.202 1.00 66.19 103 SER A CA 1
ATOM 749 C C . SER A 1 103 ? 23.402 0.660 6.413 1.00 66.19 103 SER A C 1
ATOM 751 O O . SER A 1 103 ? 24.289 0.277 7.176 1.00 66.19 103 SER A O 1
ATOM 753 N N . GLY A 1 104 ? 22.638 -0.206 5.742 1.00 63.66 104 GLY A N 1
ATOM 754 C CA . GLY A 1 104 ? 23.145 -1.545 5.420 1.00 63.66 104 GLY A CA 1
ATOM 755 C C . GLY A 1 104 ? 24.428 -1.432 4.578 1.00 63.66 104 GLY A C 1
ATOM 756 O O . GLY A 1 104 ? 24.704 -0.344 4.064 1.00 63.66 104 GLY A O 1
ATOM 757 N N . PRO A 1 105 ? 25.229 -2.507 4.422 1.00 54.03 105 PRO A N 1
ATOM 758 C CA . PRO A 1 105 ? 26.377 -2.465 3.526 1.00 54.03 105 PRO A CA 1
ATOM 759 C C . PRO A 1 105 ? 25.870 -2.031 2.154 1.00 54.03 105 PRO A C 1
ATOM 761 O O . PRO A 1 105 ? 25.066 -2.725 1.530 1.00 54.03 105 PRO A O 1
ATOM 764 N N . ALA A 1 106 ? 26.279 -0.834 1.742 1.00 53.09 106 ALA A N 1
ATOM 765 C CA . ALA A 1 106 ? 26.017 -0.321 0.420 1.00 53.09 106 ALA A CA 1
ATOM 766 C C . ALA A 1 106 ? 26.732 -1.263 -0.548 1.00 53.09 106 ALA A C 1
ATOM 768 O O . ALA A 1 106 ? 27.933 -1.163 -0.758 1.00 53.09 106 ALA A O 1
ATOM 769 N N . ILE A 1 107 ? 26.004 -2.239 -1.079 1.00 45.19 107 ILE A N 1
ATOM 770 C CA . ILE A 1 107 ? 26.383 -2.944 -2.299 1.00 45.19 107 ILE A CA 1
ATOM 771 C C . ILE A 1 107 ? 26.036 -2.026 -3.470 1.00 45.19 107 ILE A C 1
ATOM 773 O O . ILE A 1 107 ? 25.073 -2.249 -4.198 1.00 45.19 107 ILE A O 1
ATOM 777 N N . PHE A 1 108 ? 26.825 -0.957 -3.559 1.00 46.03 108 PHE A N 1
ATOM 778 C CA . PHE A 1 108 ? 27.295 -0.327 -4.784 1.00 46.03 108 PHE A CA 1
ATOM 779 C C . PHE A 1 108 ? 28.776 -0.021 -4.577 1.00 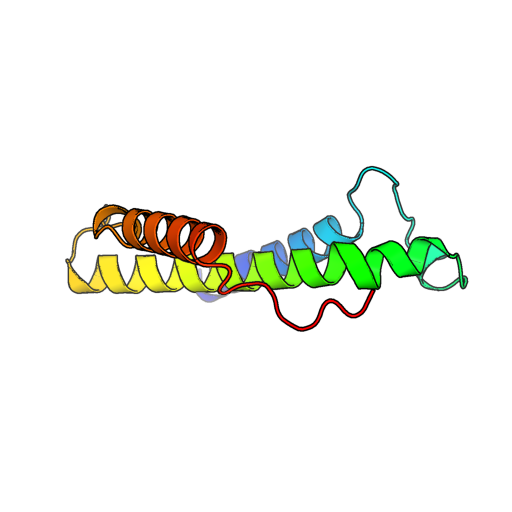46.03 108 PHE A C 1
ATOM 781 O O . PHE A 1 108 ? 29.090 0.651 -3.568 1.00 46.03 108 PHE A O 1
#

Radius of gyration: 19.52 Å; Cα contacts (8 Å, |Δi|>4): 42; chains: 1; bounding box: 56×21×46 Å